Protein AF-A0A2T5CHB5-F1 (afdb_monomer_lite)

pLDDT: mean 76.56, std 19.25, range [27.91, 92.88]

Structure (mmCIF, N/CA/C/O backbone):
data_AF-A0A2T5CHB5-F1
#
_entry.id   AF-A0A2T5CHB5-F1
#
loop_
_atom_site.group_PDB
_atom_site.id
_atom_site.type_symbol
_atom_site.label_atom_id
_atom_site.label_alt_id
_atom_site.label_comp_id
_atom_site.label_asym_id
_atom_site.label_entity_id
_atom_site.label_seq_id
_atom_site.pdbx_PDB_ins_code
_atom_site.Cartn_x
_atom_site.Cartn_y
_atom_site.Cartn_z
_atom_site.occupancy
_atom_site.B_iso_or_equiv
_atom_site.auth_seq_id
_atom_site.auth_comp_id
_atom_site.auth_asym_id
_atom_site.auth_atom_id
_atom_site.pdbx_PDB_model_num
ATOM 1 N N . MET A 1 1 ? 29.787 -21.862 11.057 1.00 36.78 1 MET A N 1
ATOM 2 C CA . MET A 1 1 ? 29.211 -21.512 9.742 1.00 36.78 1 MET A CA 1
ATOM 3 C C . MET A 1 1 ? 27.800 -22.065 9.670 1.00 36.78 1 MET A C 1
ATOM 5 O O . MET A 1 1 ? 27.660 -23.273 9.707 1.00 36.78 1 MET A O 1
ATOM 9 N N . CYS A 1 2 ? 26.792 -21.196 9.620 1.00 27.91 2 CYS A N 1
ATOM 10 C CA . CYS A 1 2 ? 25.552 -21.409 8.870 1.00 27.91 2 CYS A CA 1
ATOM 11 C C . CYS A 1 2 ? 24.916 -20.032 8.677 1.00 27.91 2 CYS A C 1
ATOM 13 O O . CYS A 1 2 ? 24.400 -19.421 9.608 1.00 27.91 2 CYS A O 1
ATOM 15 N N . SER A 1 3 ? 25.081 -19.525 7.459 1.00 40.94 3 SER A N 1
ATOM 16 C CA . SER A 1 3 ? 24.401 -18.349 6.942 1.00 40.94 3 SER A CA 1
ATOM 17 C C . SER A 1 3 ? 22.936 -18.715 6.719 1.00 40.94 3 SER A C 1
ATOM 19 O O . SER A 1 3 ? 22.651 -19.687 6.024 1.00 40.94 3 SER A O 1
ATOM 21 N N . ALA A 1 4 ? 22.019 -17.953 7.304 1.00 43.34 4 ALA A N 1
ATOM 22 C CA . ALA A 1 4 ? 20.601 -18.006 6.975 1.00 43.34 4 ALA A CA 1
ATOM 23 C C . ALA A 1 4 ? 20.060 -16.573 6.982 1.00 43.34 4 ALA A C 1
ATOM 25 O O . ALA A 1 4 ? 19.514 -16.086 7.971 1.00 43.34 4 ALA A O 1
ATOM 26 N N . GLY A 1 5 ? 20.274 -15.870 5.867 1.00 51.50 5 GLY A N 1
ATOM 27 C CA . GLY A 1 5 ? 19.594 -14.612 5.573 1.00 51.50 5 GLY A CA 1
ATOM 28 C C . GLY A 1 5 ? 18.099 -14.883 5.441 1.00 51.50 5 GLY A C 1
ATOM 29 O O . GLY A 1 5 ? 17.663 -15.529 4.491 1.00 51.50 5 GLY A O 1
ATOM 30 N N . ASN A 1 6 ? 17.318 -14.449 6.428 1.00 47.03 6 ASN A N 1
ATOM 31 C CA . ASN A 1 6 ? 15.925 -14.850 6.540 1.00 47.03 6 ASN A CA 1
ATOM 32 C C . ASN A 1 6 ? 15.014 -13.817 5.861 1.00 47.03 6 ASN A C 1
ATOM 34 O O . ASN A 1 6 ? 14.799 -12.721 6.372 1.00 47.03 6 ASN A O 1
ATOM 38 N N . LYS A 1 7 ? 14.462 -14.182 4.700 1.00 49.06 7 LYS A N 1
ATOM 39 C CA . LYS A 1 7 ? 13.471 -13.404 3.931 1.00 49.06 7 LYS A CA 1
ATOM 40 C C . LYS A 1 7 ? 12.054 -13.438 4.547 1.00 49.06 7 LYS A C 1
ATOM 42 O O . LYS A 1 7 ? 11.106 -12.942 3.949 1.00 49.06 7 LYS A O 1
ATOM 47 N N . ALA A 1 8 ? 11.896 -13.998 5.749 1.00 43.50 8 ALA A N 1
ATOM 48 C CA . ALA A 1 8 ? 10.615 -14.160 6.448 1.00 43.50 8 ALA A CA 1
ATOM 49 C C . ALA A 1 8 ? 10.150 -12.920 7.247 1.00 43.50 8 ALA A C 1
ATOM 51 O O . ALA A 1 8 ? 9.097 -12.945 7.886 1.00 43.50 8 ALA A O 1
ATOM 52 N N . THR A 1 9 ? 10.913 -11.827 7.233 1.00 52.81 9 THR A N 1
ATOM 53 C CA . THR A 1 9 ? 10.694 -10.685 8.138 1.00 52.81 9 THR A CA 1
ATOM 54 C C . THR A 1 9 ? 9.462 -9.845 7.787 1.00 52.81 9 THR A C 1
ATOM 56 O O . THR A 1 9 ? 8.884 -9.215 8.668 1.00 52.81 9 THR A O 1
ATOM 59 N N . VAL A 1 10 ? 9.015 -9.848 6.527 1.00 50.16 10 VAL A N 1
ATOM 60 C CA . VAL A 1 10 ? 7.830 -9.074 6.105 1.00 50.16 10 VAL A CA 1
ATOM 61 C C . VAL A 1 10 ? 6.535 -9.736 6.587 1.00 50.16 10 VAL A C 1
ATOM 63 O O . VAL A 1 10 ? 5.667 -9.063 7.140 1.00 50.16 10 VAL A O 1
ATOM 66 N N . TRP A 1 11 ? 6.434 -11.062 6.464 1.00 44.09 11 TRP A N 1
ATOM 67 C CA . TRP A 1 11 ? 5.231 -11.823 6.817 1.00 44.09 11 TRP A CA 1
ATOM 68 C C . TRP A 1 11 ? 4.943 -11.815 8.322 1.00 44.09 11 TRP A C 1
ATOM 70 O O . TRP A 1 11 ? 3.820 -11.535 8.736 1.00 44.09 11 TRP A O 1
ATOM 80 N N . LEU A 1 12 ? 5.971 -12.026 9.151 1.00 50.25 12 LEU A N 1
ATOM 81 C CA . LEU A 1 12 ? 5.840 -11.999 10.614 1.00 50.25 12 LEU A CA 1
ATOM 82 C C . LEU A 1 12 ? 5.476 -10.609 11.157 1.00 50.25 12 LEU A C 1
ATOM 84 O O . LEU A 1 12 ? 4.848 -10.504 12.208 1.00 50.25 12 LEU A O 1
ATOM 88 N N . ARG A 1 13 ? 5.831 -9.538 10.436 1.00 54.75 13 ARG A N 1
ATOM 89 C CA . ARG A 1 13 ? 5.519 -8.156 10.827 1.00 54.75 13 ARG A CA 1
ATOM 90 C C . ARG A 1 13 ? 4.060 -7.777 10.561 1.00 54.75 13 ARG A C 1
ATOM 92 O O . ARG A 1 13 ? 3.532 -6.893 11.233 1.00 54.75 13 ARG A O 1
ATOM 99 N N . PHE A 1 14 ? 3.412 -8.434 9.600 1.00 47.50 14 PHE A N 1
ATOM 100 C CA . PHE A 1 14 ? 2.046 -8.113 9.186 1.00 47.50 14 PHE A CA 1
ATOM 101 C C . PHE A 1 14 ? 0.986 -9.081 9.714 1.00 47.50 14 PHE A C 1
ATOM 103 O O . PHE A 1 14 ? -0.097 -8.615 10.072 1.00 47.50 14 PHE A O 1
ATOM 110 N N . TRP A 1 15 ? 1.313 -10.371 9.834 1.00 45.59 15 TRP A N 1
ATOM 111 C CA . TRP A 1 15 ? 0.356 -11.450 10.116 1.00 45.59 15 TRP A CA 1
ATOM 112 C C . TRP A 1 15 ? 0.735 -12.306 11.340 1.00 45.59 15 TRP A C 1
ATOM 114 O O . TRP A 1 15 ? 0.451 -13.499 11.414 1.00 45.59 15 TRP A O 1
ATOM 124 N N . GLY A 1 16 ? 1.414 -11.697 12.315 1.00 49.03 16 GLY A N 1
ATOM 125 C CA . GLY A 1 16 ? 1.572 -12.279 13.650 1.00 49.03 16 GLY A CA 1
ATOM 126 C C . GLY A 1 16 ? 0.253 -12.236 14.443 1.00 49.03 16 GLY A C 1
ATOM 127 O O . GLY A 1 16 ? -0.578 -11.368 14.181 1.00 49.03 16 GLY A O 1
ATOM 128 N N . PRO A 1 17 ? 0.043 -13.144 15.414 1.00 38.06 17 PRO A N 1
ATOM 129 C CA . PRO A 1 17 ? -1.234 -13.308 16.107 1.00 38.06 17 PRO A CA 1
ATOM 130 C C . PRO A 1 17 ? -1.657 -12.035 16.855 1.00 38.06 17 PRO A C 1
ATOM 132 O O . PRO A 1 17 ? -1.075 -11.668 17.876 1.00 38.06 17 PRO A O 1
ATOM 135 N N . SER A 1 18 ? -2.710 -11.393 16.353 1.00 61.06 18 SER A N 1
ATOM 136 C CA . SER A 1 18 ? -3.410 -10.261 16.956 1.00 61.06 18 SER A CA 1
ATOM 137 C C . SER A 1 18 ? -4.706 -10.744 17.606 1.00 61.06 18 SER A C 1
ATOM 139 O O . SER A 1 18 ? -5.724 -10.849 16.933 1.00 61.06 18 SER A O 1
ATOM 141 N N . ASN A 1 19 ? -4.637 -11.106 18.893 1.00 50.59 19 ASN A N 1
ATOM 142 C CA . ASN A 1 19 ? -5.697 -10.950 19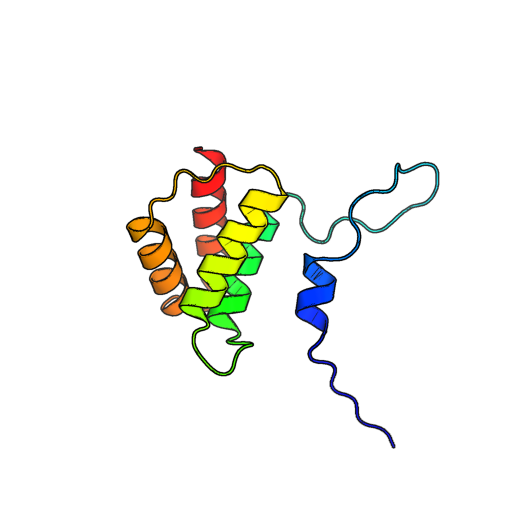.908 1.00 50.59 19 ASN A CA 1
ATOM 143 C C . ASN A 1 19 ? -5.429 -11.869 21.107 1.00 50.59 19 ASN A C 1
ATOM 145 O O . ASN A 1 19 ? -5.786 -13.045 21.117 1.00 50.59 19 ASN A O 1
ATOM 149 N N . ARG A 1 20 ? -4.835 -11.308 22.163 1.00 46.94 20 ARG A N 1
ATOM 150 C CA . ARG A 1 20 ? -5.007 -11.812 23.529 1.00 46.94 20 ARG A CA 1
ATOM 151 C C . ARG A 1 20 ? -5.487 -10.653 24.405 1.00 46.94 20 ARG A C 1
ATOM 153 O O . ARG A 1 20 ? -4.924 -9.567 24.273 1.00 46.94 20 ARG A O 1
ATOM 160 N N . PRO A 1 21 ? -6.496 -10.849 25.274 1.00 38.78 21 PRO A N 1
ATOM 161 C CA . PRO A 1 21 ? -6.906 -9.818 26.216 1.00 38.78 21 PRO A CA 1
ATOM 162 C C . PRO A 1 21 ? -5.752 -9.539 27.187 1.00 38.78 21 PRO A C 1
ATOM 164 O O . PRO A 1 21 ? -5.210 -10.447 27.819 1.00 38.78 21 PRO A O 1
ATOM 167 N N . CYS A 1 22 ? -5.342 -8.275 27.254 1.00 45.47 22 CYS A N 1
ATOM 168 C CA . CYS A 1 22 ? -4.224 -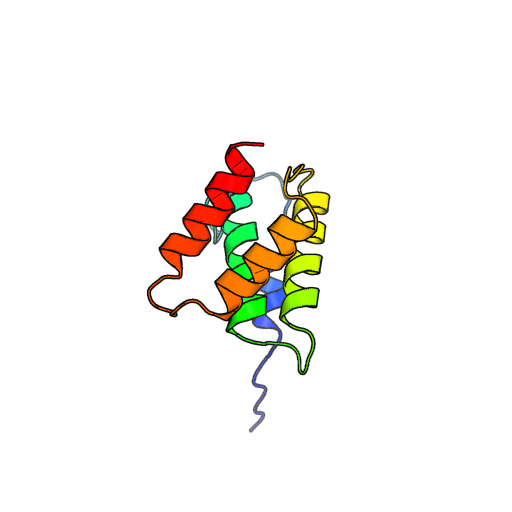7.820 28.067 1.00 45.47 22 CYS A CA 1
ATOM 169 C C . CYS A 1 22 ? -4.629 -7.738 29.544 1.00 45.47 22 CYS A C 1
ATOM 171 O O . CYS A 1 22 ? -5.184 -6.735 29.983 1.00 45.47 22 CYS A O 1
ATOM 173 N N . SER A 1 23 ? -4.288 -8.756 30.331 1.00 50.44 23 SER A N 1
ATOM 174 C CA . SER A 1 23 ? -4.118 -8.613 31.778 1.00 50.44 23 SER A CA 1
ATOM 175 C C . SER A 1 23 ? -2.672 -8.953 32.141 1.00 50.44 23 SER A C 1
ATOM 177 O O . SER A 1 23 ? -2.278 -10.113 32.080 1.00 50.44 23 SER A O 1
ATOM 179 N N . ALA A 1 24 ? -1.918 -7.923 32.533 1.00 55.28 24 ALA A N 1
ATOM 180 C CA . ALA A 1 24 ? -0.601 -7.977 33.177 1.00 55.28 24 ALA A CA 1
ATOM 181 C C . ALA A 1 24 ? 0.624 -8.333 32.301 1.00 55.28 24 ALA A C 1
ATOM 183 O O . ALA A 1 24 ? 0.993 -9.497 32.181 1.00 55.28 24 ALA A O 1
ATOM 184 N N . SER A 1 25 ? 1.283 -7.295 31.751 1.00 52.78 25 SER A N 1
ATOM 185 C CA . SER A 1 25 ? 2.736 -7.115 31.454 1.00 52.78 25 SER A CA 1
ATOM 186 C C . SER A 1 25 ? 2.905 -5.973 30.420 1.00 52.78 25 SER A C 1
ATOM 188 O O . SER A 1 25 ? 1.946 -5.725 29.686 1.00 52.78 25 SER A O 1
ATOM 190 N N . PRO A 1 26 ? 4.052 -5.253 30.311 1.00 48.66 26 PRO A N 1
ATOM 191 C CA . PRO A 1 26 ? 4.255 -4.226 29.281 1.00 48.66 26 PRO A CA 1
ATOM 192 C C . PRO A 1 26 ? 4.497 -4.910 27.928 1.00 48.66 26 PRO A C 1
ATOM 194 O O . PRO A 1 26 ? 5.616 -5.028 27.434 1.00 48.66 26 PRO A O 1
ATOM 197 N N . CYS A 1 27 ? 3.422 -5.452 27.368 1.00 38.66 27 CYS A N 1
ATOM 198 C CA . CYS A 1 27 ? 3.429 -6.219 26.140 1.00 38.66 27 CYS A CA 1
ATOM 199 C C . CYS A 1 27 ? 3.453 -5.259 24.954 1.00 38.66 27 CYS A C 1
ATOM 201 O O . CYS A 1 27 ? 2.473 -4.572 24.685 1.00 38.66 27 CYS A O 1
ATOM 203 N N . THR A 1 28 ? 4.606 -5.229 24.290 1.00 50.22 28 THR A N 1
ATOM 204 C CA . THR A 1 28 ? 4.805 -4.945 22.865 1.00 50.22 28 THR A CA 1
ATOM 205 C C . THR A 1 28 ? 3.850 -3.906 22.281 1.00 50.22 28 THR A C 1
ATOM 207 O O . THR A 1 28 ? 2.766 -4.230 21.799 1.00 50.22 28 THR A O 1
ATOM 210 N N . GLN A 1 29 ? 4.284 -2.646 22.281 1.00 51.12 29 GLN A N 1
ATOM 211 C CA . GLN A 1 29 ? 3.581 -1.586 21.567 1.00 51.12 29 GLN A CA 1
ATOM 212 C C . GLN A 1 29 ? 3.389 -1.996 20.096 1.00 51.12 29 GLN A C 1
ATOM 214 O O . GLN A 1 29 ? 4.338 -2.497 19.478 1.00 51.12 29 GLN A O 1
ATOM 219 N N . PRO A 1 30 ? 2.184 -1.826 19.526 1.00 55.03 30 PRO A N 1
ATOM 220 C CA . PRO A 1 30 ? 1.959 -2.148 18.129 1.00 55.03 30 PRO A CA 1
ATOM 221 C C . PRO A 1 30 ? 2.916 -1.311 17.270 1.00 55.03 30 PRO A C 1
ATOM 223 O O . PRO A 1 30 ? 3.031 -0.101 17.448 1.00 55.03 30 PRO A O 1
ATOM 226 N N . LEU A 1 31 ? 3.620 -1.966 16.335 1.00 62.31 31 LEU A N 1
ATOM 227 C CA . LEU A 1 31 ? 4.587 -1.314 15.433 1.00 62.31 31 LEU A CA 1
ATOM 228 C C . LEU A 1 31 ? 3.968 -0.175 14.606 1.00 62.31 31 LEU A C 1
ATOM 230 O O . LEU A 1 31 ? 4.698 0.666 14.087 1.00 62.31 31 LEU A O 1
ATOM 234 N N . TYR A 1 32 ? 2.639 -0.163 14.484 1.00 65.94 32 TYR A N 1
ATOM 235 C CA . TYR A 1 32 ? 1.857 0.885 13.848 1.00 65.94 32 TYR A CA 1
ATOM 236 C C . TYR A 1 32 ? 0.702 1.288 14.759 1.00 65.94 32 TYR A C 1
ATOM 238 O O . TYR A 1 32 ? 0.032 0.432 15.331 1.00 65.94 32 TYR A O 1
ATOM 246 N N . LEU A 1 33 ? 0.474 2.597 14.868 1.00 67.69 33 LEU A N 1
ATOM 247 C CA . LEU A 1 33 ? -0.511 3.176 15.780 1.00 67.69 33 LEU A CA 1
ATOM 248 C C . LEU A 1 33 ? -1.961 2.943 15.320 1.00 67.69 33 LEU A C 1
ATOM 250 O O . LEU A 1 33 ? -2.861 2.909 16.152 1.00 67.69 33 LEU A O 1
ATOM 254 N N . SER A 1 34 ? -2.185 2.772 14.011 1.00 82.62 34 SER A N 1
ATOM 2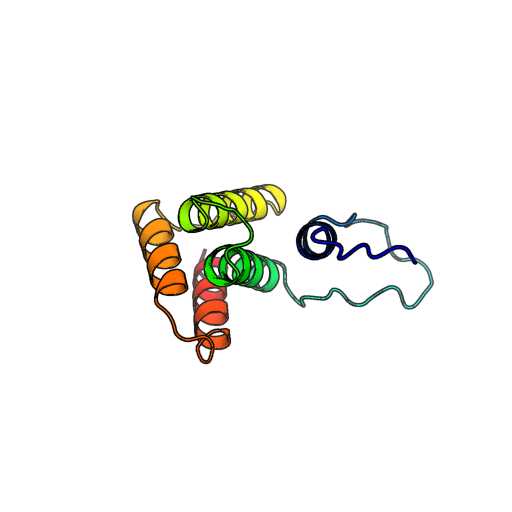55 C CA . SER A 1 34 ? -3.505 2.499 13.438 1.00 82.62 34 SER A CA 1
ATOM 256 C C . SER A 1 34 ? -3.436 1.445 12.326 1.00 82.62 34 SER A C 1
ATOM 258 O O . SER A 1 34 ? -2.399 1.254 11.672 1.00 82.62 34 SER A O 1
ATOM 260 N N . ARG A 1 35 ? -4.554 0.743 12.125 1.00 87.75 35 ARG A N 1
ATOM 261 C CA . ARG A 1 35 ? -4.714 -0.307 11.108 1.00 87.75 35 ARG A CA 1
ATOM 262 C C . ARG A 1 35 ? -4.632 0.252 9.684 1.00 87.75 35 ARG A C 1
ATOM 264 O O . ARG A 1 35 ? -4.103 -0.420 8.804 1.00 87.75 35 ARG A O 1
ATOM 271 N N . GLU A 1 36 ? -5.047 1.498 9.478 1.00 89.38 36 GLU A N 1
ATOM 272 C CA . GLU A 1 36 ? -4.978 2.228 8.209 1.00 89.38 36 GLU A CA 1
ATOM 273 C C . GLU A 1 36 ? -3.519 2.545 7.852 1.00 89.38 36 GLU A C 1
ATOM 275 O O . GLU A 1 36 ? -3.068 2.284 6.736 1.00 89.38 36 GLU A O 1
ATOM 280 N N . ILE A 1 37 ? -2.736 3.025 8.828 1.00 89.06 37 ILE A N 1
ATOM 281 C CA . ILE A 1 37 ? -1.297 3.271 8.650 1.00 89.06 37 ILE A CA 1
ATOM 282 C C . ILE A 1 37 ? -0.581 1.962 8.309 1.00 89.06 37 ILE A C 1
ATOM 284 O O . ILE A 1 37 ? 0.292 1.943 7.439 1.00 89.06 37 ILE A O 1
ATOM 288 N N . LYS A 1 38 ? -0.954 0.859 8.968 1.00 89.25 38 LYS A N 1
ATOM 289 C CA . LYS A 1 38 ? -0.416 -0.472 8.672 1.00 89.25 38 LYS A CA 1
ATOM 290 C C . LYS A 1 38 ? -0.750 -0.892 7.231 1.00 89.25 38 LYS A C 1
ATOM 292 O O . LYS A 1 38 ? 0.168 -1.273 6.506 1.00 89.25 38 LYS A O 1
ATOM 297 N N . ALA A 1 39 ? -1.997 -0.731 6.781 1.00 90.81 39 ALA A N 1
ATOM 298 C CA . ALA A 1 39 ? -2.410 -1.016 5.400 1.00 90.81 39 ALA A CA 1
ATOM 299 C C . ALA A 1 39 ? -1.605 -0.209 4.364 1.00 90.81 39 ALA A C 1
ATOM 301 O O . ALA A 1 39 ? -1.100 -0.761 3.386 1.00 90.81 39 ALA A O 1
ATOM 302 N N . ALA A 1 40 ? -1.430 1.092 4.603 1.00 91.81 40 ALA A N 1
ATOM 303 C CA . ALA A 1 40 ? -0.686 1.975 3.710 1.00 91.81 40 ALA A CA 1
ATOM 304 C C . ALA A 1 40 ? 0.792 1.570 3.580 1.00 91.81 40 ALA A C 1
ATOM 306 O O . ALA A 1 40 ? 1.346 1.538 2.480 1.00 91.81 40 ALA A O 1
ATOM 307 N N . HIS A 1 41 ? 1.426 1.206 4.697 1.00 91.31 41 HIS A N 1
ATOM 308 C CA . HIS A 1 41 ? 2.800 0.709 4.689 1.00 91.31 41 HIS A CA 1
ATOM 309 C C . HIS A 1 41 ? 2.929 -0.650 3.995 1.00 91.31 41 HIS A C 1
ATOM 311 O O . HIS A 1 41 ? 3.920 -0.868 3.302 1.00 91.31 41 HIS A O 1
ATOM 317 N N . LEU A 1 42 ? 1.944 -1.546 4.144 1.00 91.44 42 LEU A N 1
ATOM 318 C CA . LEU A 1 42 ? 1.926 -2.837 3.447 1.00 91.44 42 LEU A CA 1
ATOM 319 C C . LEU A 1 42 ? 2.013 -2.637 1.935 1.00 91.44 42 LEU A C 1
ATOM 321 O O . LEU A 1 42 ? 2.894 -3.197 1.284 1.00 91.44 42 LEU A O 1
ATOM 325 N N . LEU A 1 43 ? 1.120 -1.800 1.402 1.00 91.25 43 LEU A N 1
ATOM 326 C CA . LEU A 1 43 ? 1.061 -1.494 -0.022 1.00 91.25 43 LEU A CA 1
ATOM 327 C C . LEU A 1 43 ? 2.383 -0.883 -0.505 1.00 91.25 43 LEU A C 1
ATOM 329 O O . LEU A 1 43 ? 2.929 -1.313 -1.520 1.00 91.25 43 LEU A O 1
ATOM 333 N N . TYR A 1 44 ? 2.924 0.076 0.254 1.00 91.88 44 TYR A N 1
ATOM 334 C CA . TYR A 1 44 ? 4.182 0.736 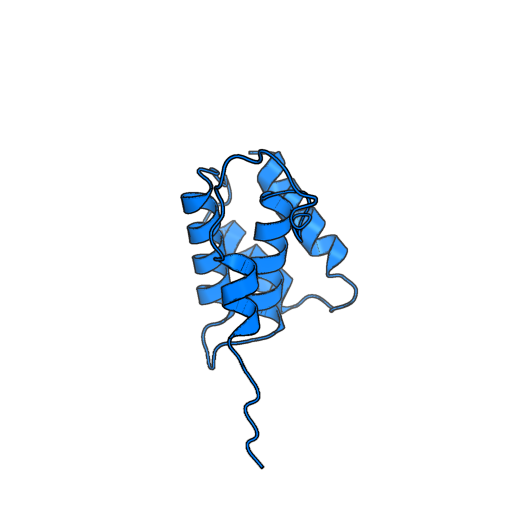-0.083 1.00 91.88 44 TYR A CA 1
ATOM 335 C C . TYR A 1 44 ? 5.353 -0.248 -0.172 1.00 91.88 44 TYR A C 1
ATOM 337 O O . TYR A 1 44 ? 6.061 -0.258 -1.177 1.00 91.88 44 TYR A O 1
ATOM 345 N N . PHE A 1 45 ? 5.549 -1.100 0.840 1.00 91.25 45 PHE A N 1
ATOM 346 C CA . PHE A 1 45 ? 6.692 -2.017 0.881 1.00 91.25 45 PHE A CA 1
ATOM 347 C C . PHE A 1 45 ? 6.603 -3.119 -0.170 1.00 91.25 45 PHE A C 1
ATOM 349 O O . PHE A 1 45 ? 7.596 -3.407 -0.830 1.00 91.25 45 PHE A O 1
ATOM 356 N N . VAL A 1 46 ? 5.424 -3.706 -0.393 1.00 92.06 46 VAL A N 1
ATOM 357 C CA . VAL A 1 46 ? 5.282 -4.753 -1.419 1.00 92.06 46 VAL A CA 1
ATOM 358 C C . VAL A 1 46 ? 5.574 -4.198 -2.813 1.00 92.06 46 VAL A C 1
ATOM 360 O O . VAL A 1 46 ? 6.205 -4.868 -3.629 1.00 92.06 46 VAL A O 1
ATOM 363 N N . ILE A 1 47 ? 5.152 -2.964 -3.092 1.00 92.00 47 ILE A N 1
ATOM 364 C CA . ILE A 1 47 ? 5.385 -2.355 -4.400 1.00 92.00 47 ILE A CA 1
ATOM 365 C C . ILE A 1 47 ? 6.826 -1.863 -4.541 1.00 92.00 47 ILE A C 1
ATOM 367 O O . ILE A 1 47 ? 7.397 -2.070 -5.604 1.00 92.00 47 ILE A O 1
ATOM 371 N N . LYS A 1 48 ? 7.418 -1.227 -3.521 1.00 88.81 48 LYS A N 1
ATOM 372 C CA . LYS A 1 48 ? 8.764 -0.633 -3.614 1.00 88.81 48 LYS A CA 1
ATOM 373 C C . LYS A 1 48 ? 9.905 -1.615 -3.424 1.00 88.81 48 LYS A C 1
ATOM 375 O O . LYS A 1 48 ? 10.871 -1.562 -4.178 1.00 88.81 48 LYS A O 1
ATOM 380 N N . ASP A 1 49 ? 9.805 -2.491 -2.431 1.00 87.94 49 ASP A N 1
ATOM 381 C CA . ASP A 1 49 ? 10.896 -3.408 -2.095 1.00 87.94 49 ASP A CA 1
ATOM 382 C C . ASP A 1 49 ? 10.924 -4.626 -3.026 1.00 87.94 49 ASP A C 1
ATOM 384 O O . ASP A 1 49 ? 11.829 -5.452 -2.926 1.00 87.94 49 ASP A O 1
ATOM 388 N N . HIS A 1 50 ? 9.936 -4.734 -3.927 1.00 88.31 50 HIS A N 1
ATOM 389 C CA . HIS A 1 50 ? 9.794 -5.794 -4.922 1.00 88.31 50 HIS A CA 1
ATOM 390 C C . HIS A 1 50 ? 10.146 -7.190 -4.365 1.00 88.31 50 HIS A C 1
ATOM 392 O O . HIS A 1 50 ? 11.037 -7.863 -4.888 1.00 88.31 50 HIS A O 1
ATOM 398 N N . PRO A 1 51 ? 9.485 -7.646 -3.279 1.00 87.69 51 PRO A N 1
ATOM 399 C CA . PRO A 1 51 ? 9.858 -8.888 -2.609 1.00 87.69 51 PRO A CA 1
ATOM 400 C C . PRO A 1 51 ? 9.581 -10.134 -3.463 1.00 87.69 51 PRO A C 1
ATOM 402 O O . PRO A 1 51 ? 10.158 -11.192 -3.199 1.00 87.69 51 PRO A O 1
ATOM 405 N N . PHE A 1 52 ? 8.714 -10.026 -4.474 1.00 89.44 52 PHE A N 1
ATOM 406 C CA . PHE A 1 52 ? 8.405 -11.096 -5.415 1.00 89.44 52 PHE A CA 1
ATOM 407 C C . PHE A 1 52 ? 9.182 -10.924 -6.723 1.00 89.44 52 PHE A C 1
ATOM 409 O O . PHE A 1 52 ? 9.476 -9.806 -7.147 1.00 89.44 52 PHE A O 1
ATOM 416 N N . SER A 1 53 ? 9.481 -12.051 -7.381 1.00 85.62 53 SER A N 1
ATOM 417 C CA . SER A 1 53 ? 10.219 -12.066 -8.652 1.00 85.62 53 SER A CA 1
ATOM 418 C C . SER A 1 53 ? 9.484 -11.328 -9.769 1.00 85.62 53 SER A C 1
ATOM 420 O O . SER A 1 53 ? 10.138 -10.796 -10.658 1.00 85.62 53 SER A O 1
ATOM 422 N N . ASP A 1 54 ? 8.149 -11.310 -9.732 1.00 84.19 54 ASP A N 1
ATOM 423 C CA . ASP A 1 54 ? 7.335 -10.597 -10.707 1.00 84.19 54 ASP A CA 1
ATOM 424 C C . ASP A 1 54 ? 5.949 -10.247 -10.147 1.00 84.19 54 ASP A C 1
ATOM 426 O O . ASP A 1 54 ? 5.524 -10.781 -9.120 1.00 84.19 54 ASP A O 1
ATOM 430 N N . GLY A 1 55 ? 5.239 -9.327 -10.804 1.00 88.31 55 GLY A N 1
ATOM 431 C CA . GLY A 1 55 ? 3.845 -9.007 -10.458 1.00 88.31 55 GLY A CA 1
ATOM 432 C C . GLY A 1 55 ? 3.637 -8.209 -9.160 1.00 88.31 55 GLY A C 1
ATOM 433 O O . GLY A 1 55 ? 2.506 -8.096 -8.688 1.00 88.31 55 GLY A O 1
ATOM 434 N N . ASN A 1 56 ? 4.687 -7.600 -8.596 1.00 90.94 56 ASN A N 1
ATOM 435 C CA . ASN A 1 56 ? 4.646 -6.868 -7.316 1.00 90.94 56 ASN A CA 1
ATOM 436 C C . ASN A 1 56 ? 3.525 -5.815 -7.213 1.00 90.94 56 ASN A C 1
ATOM 438 O O . ASN A 1 56 ? 2.935 -5.643 -6.152 1.00 90.94 56 ASN A O 1
ATOM 442 N N . LYS A 1 57 ? 3.192 -5.131 -8.315 1.00 89.31 57 LYS A N 1
ATOM 443 C CA . LYS A 1 57 ? 2.125 -4.113 -8.345 1.00 89.31 57 LYS A CA 1
ATOM 444 C C . LYS A 1 57 ? 0.737 -4.730 -8.120 1.00 89.31 57 LYS A C 1
ATOM 446 O O . LYS A 1 57 ? -0.055 -4.212 -7.334 1.00 89.31 57 LYS A O 1
ATOM 451 N N . GLY A 1 58 ? 0.469 -5.861 -8.775 1.00 91.56 58 GLY A N 1
ATOM 452 C CA . GLY A 1 58 ? -0.781 -6.607 -8.628 1.00 91.56 58 GLY A CA 1
ATOM 453 C C . GLY A 1 58 ? -0.861 -7.311 -7.277 1.00 91.56 58 GLY A C 1
ATOM 454 O O . GLY A 1 58 ? -1.855 -7.168 -6.573 1.00 91.56 58 GLY A O 1
ATOM 455 N N . ILE A 1 59 ? 0.218 -7.988 -6.869 1.00 91.75 59 ILE A N 1
ATOM 456 C CA . ILE A 1 59 ? 0.293 -8.669 -5.570 1.00 91.75 59 ILE A CA 1
ATOM 457 C C . ILE A 1 59 ? 0.156 -7.661 -4.421 1.00 91.75 59 ILE A C 1
ATOM 459 O O . ILE A 1 59 ? -0.573 -7.924 -3.472 1.00 91.75 59 ILE A O 1
ATOM 463 N N . GLY A 1 60 ? 0.781 -6.484 -4.515 1.00 91.75 60 GLY A N 1
ATOM 464 C CA . GLY A 1 60 ? 0.635 -5.414 -3.525 1.00 91.75 60 GLY A CA 1
ATOM 465 C C . GLY A 1 60 ? -0.797 -4.896 -3.419 1.00 91.75 60 GLY A C 1
ATOM 466 O O . GLY A 1 60 ? -1.316 -4.766 -2.313 1.00 91.75 60 GLY A O 1
ATOM 467 N N . SER A 1 61 ? -1.458 -4.678 -4.558 1.00 91.88 61 SER A N 1
ATOM 468 C CA . SER A 1 61 ? -2.866 -4.254 -4.605 1.00 91.88 61 SER A CA 1
ATOM 469 C C . SER A 1 61 ? -3.801 -5.315 -4.018 1.00 91.88 61 SER A C 1
ATOM 471 O O . SER A 1 61 ? -4.698 -5.000 -3.239 1.00 91.88 61 SER A O 1
ATOM 473 N N . PHE A 1 62 ? -3.557 -6.586 -4.338 1.00 91.69 62 PHE A N 1
ATOM 474 C CA . PHE A 1 62 ? -4.330 -7.708 -3.816 1.00 91.69 62 PHE A CA 1
ATOM 475 C C . PHE A 1 62 ? -4.139 -7.892 -2.306 1.00 91.69 62 PHE A C 1
ATOM 477 O O . PHE A 1 62 ? -5.117 -8.025 -1.577 1.00 91.69 62 PHE A O 1
ATOM 484 N N . LEU A 1 63 ? -2.895 -7.841 -1.815 1.00 91.75 63 LEU A N 1
ATOM 485 C CA . LEU A 1 63 ? -2.590 -7.923 -0.382 1.00 91.75 63 LEU A CA 1
ATOM 486 C C . LEU A 1 63 ? -3.208 -6.764 0.401 1.00 91.75 63 LEU A C 1
ATOM 488 O O . LEU A 1 63 ? -3.667 -6.963 1.522 1.00 91.75 63 LEU A O 1
ATOM 492 N N . PHE A 1 64 ? -3.248 -5.572 -0.193 1.00 91.81 64 PHE A N 1
ATOM 493 C CA . PHE A 1 64 ? -3.920 -4.420 0.392 1.00 91.81 64 PHE A CA 1
ATOM 494 C C . PHE A 1 64 ? -5.427 -4.660 0.550 1.00 91.81 64 PHE A C 1
ATOM 496 O O . PHE A 1 64 ? -5.939 -4.525 1.657 1.00 91.81 64 PHE A O 1
ATOM 503 N N . LEU A 1 65 ? -6.128 -5.101 -0.502 1.00 91.12 65 LEU A N 1
ATOM 504 C CA . LEU A 1 65 ? -7.557 -5.436 -0.412 1.00 91.12 65 LEU A CA 1
ATOM 505 C C . LEU A 1 65 ? -7.830 -6.573 0.580 1.00 91.12 65 LEU A C 1
ATOM 507 O O . LEU A 1 65 ? -8.772 -6.496 1.365 1.00 91.12 65 LEU A O 1
ATOM 511 N N . LEU A 1 66 ? -6.988 -7.609 0.577 1.00 91.56 66 LEU A N 1
ATOM 512 C CA . LEU A 1 66 ? -7.109 -8.736 1.498 1.00 91.56 66 LEU A CA 1
ATOM 513 C C . LEU A 1 66 ? -6.960 -8.287 2.958 1.00 91.56 66 LEU A C 1
ATOM 515 O O . LEU A 1 66 ? -7.709 -8.746 3.816 1.00 91.56 66 LEU A O 1
ATOM 519 N N . TYR A 1 67 ? -6.021 -7.381 3.239 1.00 91.62 67 TYR A N 1
ATOM 520 C CA . TYR A 1 67 ? -5.839 -6.810 4.572 1.00 91.62 67 TYR A CA 1
ATOM 521 C C . TYR A 1 67 ? -7.066 -6.007 5.014 1.00 91.62 67 TYR A C 1
ATOM 523 O O . TYR A 1 67 ? -7.545 -6.182 6.131 1.00 91.62 67 TYR A O 1
ATOM 531 N N . LEU A 1 68 ? -7.606 -5.163 4.131 1.00 90.50 68 LEU A N 1
ATOM 532 C CA . LEU A 1 68 ? -8.821 -4.402 4.420 1.00 90.50 68 LEU A CA 1
ATOM 533 C C . LEU A 1 68 ? -10.004 -5.325 4.728 1.00 90.50 68 LEU A C 1
ATOM 535 O O . LEU A 1 68 ? -10.713 -5.099 5.701 1.00 90.50 68 LEU A O 1
ATOM 539 N N . HIS A 1 69 ? -10.161 -6.404 3.958 1.00 89.12 69 HIS A N 1
ATOM 540 C CA . HIS A 1 69 ? -11.204 -7.398 4.192 1.00 89.12 69 HIS A CA 1
ATOM 541 C C . HIS A 1 69 ? -11.052 -8.114 5.545 1.00 89.12 69 HIS A C 1
ATOM 543 O O . HIS A 1 69 ? -12.044 -8.349 6.226 1.00 89.12 69 HIS A O 1
ATOM 549 N N . GLN A 1 70 ? -9.823 -8.435 5.963 1.00 89.19 70 GLN A N 1
ATOM 550 C CA .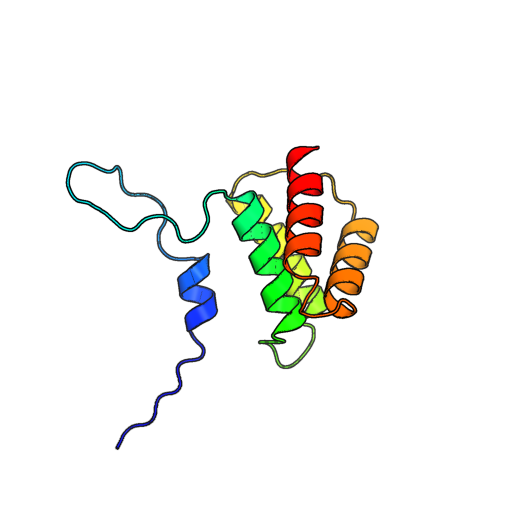 GLN A 1 70 ? -9.564 -9.074 7.262 1.00 89.19 70 GLN A CA 1
ATOM 551 C C . GLN A 1 70 ? -9.853 -8.162 8.454 1.00 89.19 70 GLN A C 1
ATOM 553 O O . GLN A 1 70 ? -10.294 -8.636 9.496 1.00 89.19 70 GLN A O 1
ATOM 558 N N . GLU A 1 71 ? -9.595 -6.867 8.300 1.00 86.88 71 GLU A N 1
ATOM 559 C CA . GLU A 1 71 ? -9.834 -5.851 9.329 1.00 86.88 71 GLU A CA 1
ATOM 560 C C . GLU A 1 71 ? -11.268 -5.285 9.286 1.00 86.88 71 GLU A C 1
ATOM 562 O O . GLU A 1 71 ? -11.555 -4.298 9.970 1.00 86.88 71 GLU A O 1
ATOM 567 N N . ASP A 1 72 ? -12.147 -5.890 8.473 1.00 86.31 72 ASP A N 1
ATOM 568 C CA . ASP A 1 72 ? -13.531 -5.467 8.213 1.00 86.31 72 ASP A CA 1
ATOM 569 C C . ASP A 1 72 ? -13.633 -3.978 7.819 1.00 86.31 72 ASP A C 1
ATOM 571 O O . ASP A 1 72 ? -14.515 -3.232 8.243 1.00 86.31 72 ASP A O 1
ATOM 575 N N . MET A 1 73 ? -12.662 -3.515 7.024 1.00 83.75 73 MET A N 1
ATOM 576 C CA . MET A 1 73 ? -12.587 -2.154 6.501 1.00 83.75 73 MET A CA 1
ATOM 577 C C . MET A 1 73 ? -13.098 -2.108 5.063 1.00 83.75 73 MET A C 1
ATOM 579 O O . MET A 1 73 ? -12.548 -2.744 4.161 1.00 83.75 73 MET A O 1
ATOM 583 N N . ALA A 1 74 ? -14.120 -1.292 4.824 1.00 74.31 74 ALA A N 1
ATOM 584 C CA . ALA A 1 74 ? -14.627 -1.040 3.485 1.00 74.31 74 ALA A CA 1
ATOM 585 C C . ALA A 1 74 ? -13.845 0.107 2.830 1.00 74.31 74 ALA A C 1
ATOM 587 O O . ALA A 1 74 ? -14.105 1.275 3.098 1.00 74.31 74 ALA A O 1
ATOM 588 N N . ALA A 1 75 ? -12.912 -0.201 1.926 1.00 76.12 75 ALA A N 1
ATOM 5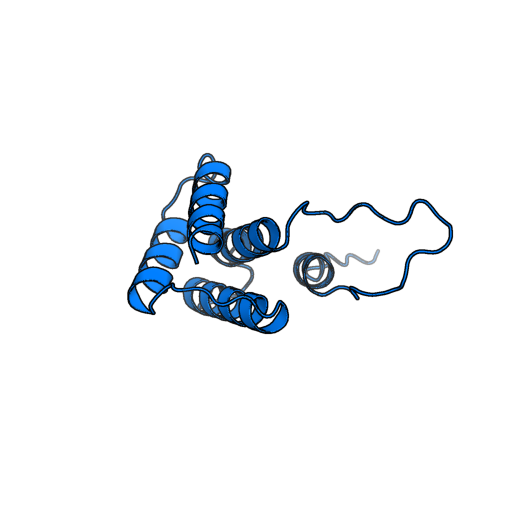89 C CA . ALA A 1 75 ? -12.343 0.838 1.072 1.00 76.12 75 ALA A CA 1
ATOM 590 C C . ALA A 1 75 ? -13.305 1.174 -0.069 1.00 76.12 75 ALA A C 1
ATOM 592 O O . ALA A 1 75 ? -13.666 0.317 -0.871 1.00 76.12 75 ALA A O 1
ATOM 593 N N . ARG A 1 76 ? -13.638 2.458 -0.213 1.00 75.88 76 ARG A N 1
ATOM 594 C CA . ARG A 1 76 ? -14.375 2.997 -1.370 1.00 75.88 76 ARG A CA 1
ATOM 595 C C . ARG A 1 76 ? -13.473 3.253 -2.586 1.00 75.88 76 ARG A C 1
ATOM 597 O O . ARG A 1 76 ? -13.763 4.107 -3.419 1.00 75.88 76 ARG A O 1
ATOM 604 N N . ILE A 1 77 ? -12.357 2.535 -2.685 1.00 83.69 77 ILE A N 1
ATOM 605 C CA . ILE A 1 77 ? -11.406 2.671 -3.787 1.00 83.69 77 ILE A CA 1
ATOM 606 C C . ILE A 1 77 ? -11.875 1.752 -4.916 1.00 83.69 77 ILE A C 1
ATOM 608 O O . ILE A 1 77 ? -11.838 0.534 -4.778 1.00 83.69 77 ILE A O 1
ATOM 612 N N . GLY A 1 78 ? -12.319 2.329 -6.035 1.00 86.38 78 GLY A N 1
ATOM 613 C CA . GLY A 1 78 ? -12.634 1.551 -7.237 1.00 86.38 78 GLY A CA 1
ATOM 614 C C . GLY A 1 78 ? -11.383 0.940 -7.880 1.00 86.38 78 GLY A C 1
ATOM 615 O O . GLY A 1 78 ? -10.271 1.427 -7.668 1.00 86.38 78 GLY A O 1
ATOM 616 N N . ASP A 1 79 ? -11.559 -0.073 -8.730 1.00 87.38 79 ASP A N 1
ATOM 617 C CA . ASP A 1 79 ? -10.460 -0.825 -9.367 1.00 87.38 79 ASP A CA 1
ATOM 618 C C . ASP A 1 79 ? -9.454 0.077 -10.103 1.00 87.38 79 ASP A C 1
ATOM 620 O O . ASP A 1 79 ? -8.233 -0.091 -10.006 1.00 87.38 79 ASP A O 1
ATOM 624 N N . ALA A 1 80 ? -9.966 1.094 -10.802 1.00 89.12 80 ALA A N 1
ATOM 625 C CA . ALA A 1 80 ? -9.149 2.091 -11.487 1.00 89.12 80 ALA A CA 1
ATOM 626 C C . ALA A 1 80 ? -8.348 2.961 -10.502 1.00 89.12 80 ALA A C 1
ATOM 628 O O . ALA A 1 80 ? -7.174 3.244 -10.741 1.00 89.12 80 ALA A O 1
ATOM 629 N N . GLY A 1 81 ? -8.958 3.343 -9.375 1.00 90.38 81 GLY A N 1
ATOM 630 C CA . GLY A 1 81 ? -8.299 4.114 -8.321 1.00 90.38 81 GLY A CA 1
ATOM 631 C C . GLY A 1 81 ? -7.190 3.315 -7.641 1.00 90.38 81 GLY A C 1
ATOM 632 O O . GLY A 1 81 ? -6.101 3.842 -7.427 1.00 90.38 81 GLY A O 1
ATOM 633 N N . LEU A 1 82 ? -7.423 2.026 -7.381 1.00 91.00 82 LEU A N 1
ATOM 634 C CA . LEU A 1 82 ? -6.414 1.141 -6.801 1.00 91.00 82 LEU A CA 1
ATOM 635 C C . LEU A 1 82 ? -5.240 0.920 -7.761 1.00 91.00 82 LEU A C 1
ATOM 637 O O . LEU A 1 82 ? -4.082 0.975 -7.350 1.00 91.00 82 LEU A O 1
ATOM 641 N N . THR A 1 83 ? -5.527 0.733 -9.050 1.00 91.38 83 THR A N 1
ATOM 642 C CA . THR A 1 83 ? -4.494 0.595 -10.086 1.00 91.38 83 THR A CA 1
ATOM 643 C C . THR A 1 83 ? -3.649 1.864 -10.195 1.00 91.38 83 THR A C 1
ATOM 645 O O . THR A 1 83 ? -2.420 1.792 -10.199 1.00 91.38 83 THR A O 1
ATOM 648 N N . ALA A 1 84 ? -4.293 3.035 -10.224 1.00 92.88 84 ALA A N 1
ATOM 649 C CA . ALA A 1 84 ? -3.605 4.323 -10.242 1.00 92.88 84 ALA A CA 1
ATOM 650 C C . ALA A 1 84 ? -2.744 4.522 -8.986 1.00 92.88 84 ALA A C 1
ATOM 652 O O . ALA A 1 84 ? -1.600 4.959 -9.087 1.00 92.88 84 ALA A O 1
ATOM 653 N N . LEU A 1 85 ? -3.255 4.135 -7.815 1.00 91.88 85 LEU A N 1
ATOM 654 C CA . LEU A 1 85 ? -2.519 4.194 -6.557 1.00 91.88 85 LEU A CA 1
ATOM 655 C C . LEU A 1 85 ? -1.276 3.295 -6.587 1.00 91.88 85 LEU A C 1
ATOM 657 O O . LEU A 1 85 ? -0.191 3.726 -6.202 1.00 91.88 85 LEU A O 1
ATOM 661 N N . ALA A 1 86 ? -1.402 2.068 -7.090 1.00 92.19 86 ALA A N 1
ATOM 662 C CA . ALA A 1 86 ? -0.281 1.144 -7.210 1.00 92.19 86 ALA A CA 1
ATOM 663 C C . ALA A 1 86 ? 0.800 1.653 -8.179 1.00 92.19 86 ALA A C 1
ATOM 665 O O . ALA A 1 86 ? 1.994 1.504 -7.911 1.00 92.19 86 ALA A O 1
ATOM 666 N N . LEU A 1 87 ? 0.400 2.282 -9.289 1.00 92.38 87 LEU A N 1
ATOM 667 C CA . LEU A 1 87 ? 1.325 2.919 -10.231 1.00 92.38 87 LEU A CA 1
ATOM 668 C C . LEU A 1 87 ? 2.015 4.138 -9.615 1.00 92.38 87 LEU A C 1
ATOM 670 O O . LEU A 1 87 ? 3.237 4.238 -9.692 1.00 92.38 87 LEU A O 1
ATOM 674 N N . LEU A 1 88 ? 1.263 5.000 -8.927 1.00 92.19 88 LEU A N 1
ATOM 675 C CA . LEU A 1 88 ? 1.797 6.162 -8.217 1.00 92.19 88 LEU A CA 1
ATOM 676 C C . LEU A 1 88 ? 2.856 5.745 -7.189 1.00 92.19 88 LEU A C 1
ATOM 678 O O . LEU A 1 88 ? 3.944 6.320 -7.140 1.00 92.19 88 LEU A O 1
ATOM 682 N N . VAL A 1 89 ? 2.564 4.713 -6.391 1.00 91.88 89 VAL A N 1
ATOM 683 C CA . VAL A 1 89 ? 3.521 4.144 -5.433 1.00 91.88 89 VAL A CA 1
ATOM 684 C C . VAL A 1 89 ? 4.722 3.540 -6.160 1.00 91.88 89 VAL A C 1
ATOM 686 O O . VAL A 1 89 ? 5.847 3.691 -5.695 1.00 91.88 89 VAL A O 1
ATOM 689 N N . ALA A 1 90 ? 4.537 2.894 -7.311 1.00 91.50 90 ALA A N 1
ATOM 690 C CA . ALA A 1 90 ? 5.649 2.347 -8.086 1.00 91.50 90 ALA A CA 1
ATOM 691 C C . ALA A 1 90 ? 6.582 3.442 -8.637 1.00 91.50 90 ALA A C 1
ATOM 693 O O . ALA A 1 90 ? 7.798 3.272 -8.582 1.00 91.50 90 ALA A O 1
ATOM 694 N N . GLU A 1 91 ? 6.049 4.581 -9.078 1.00 91.06 91 GLU A N 1
ATOM 695 C CA . GLU A 1 91 ? 6.819 5.677 -9.690 1.00 91.06 91 GLU A CA 1
ATOM 696 C C . GLU A 1 91 ? 7.413 6.672 -8.683 1.00 91.06 91 GLU A C 1
ATOM 698 O O . GLU A 1 91 ? 8.378 7.370 -8.987 1.00 91.06 91 GLU A O 1
ATOM 703 N N . SER A 1 92 ? 6.883 6.742 -7.462 1.00 91.31 92 SER A N 1
ATOM 704 C CA . SER A 1 92 ? 7.296 7.755 -6.486 1.00 91.31 92 SER A CA 1
ATOM 705 C C . SER A 1 92 ? 8.765 7.662 -6.051 1.00 91.31 92 SER A C 1
ATOM 707 O O . SER A 1 92 ? 9.362 6.589 -5.994 1.00 91.31 92 SER A O 1
ATOM 709 N N . LEU A 1 93 ? 9.337 8.764 -5.572 1.00 88.38 93 LEU A N 1
ATOM 710 C CA . LEU A 1 93 ? 10.638 8.730 -4.897 1.00 88.38 93 LEU A CA 1
ATOM 711 C C . LEU A 1 93 ? 10.524 8.157 -3.474 1.00 88.38 93 LEU A C 1
ATOM 713 O O . LEU A 1 93 ? 9.486 8.288 -2.821 1.00 88.38 93 LEU A O 1
ATOM 717 N N . LEU A 1 94 ? 11.611 7.562 -2.968 1.00 83.00 94 LEU A N 1
ATOM 718 C CA . LEU A 1 94 ? 11.676 7.024 -1.599 1.00 83.00 94 LEU A CA 1
ATOM 719 C C . LEU A 1 94 ? 11.467 8.110 -0.529 1.00 83.00 94 LEU A C 1
ATOM 721 O O . LEU A 1 94 ? 10.868 7.847 0.510 1.00 83.00 94 LEU A O 1
ATOM 725 N N . VAL A 1 95 ? 11.887 9.349 -0.815 1.00 86.75 95 VAL A N 1
ATOM 726 C CA . VAL A 1 95 ? 11.700 10.511 0.075 1.00 86.75 95 VAL A CA 1
ATOM 727 C C . VAL A 1 95 ? 10.221 10.871 0.278 1.00 86.75 95 VAL A C 1
ATOM 729 O O . VAL A 1 95 ? 9.850 11.403 1.317 1.00 86.75 95 VAL A O 1
ATOM 732 N N . ASN A 1 96 ? 9.352 10.511 -0.674 1.00 87.06 96 ASN A N 1
ATOM 733 C CA . ASN A 1 96 ? 7.919 10.811 -0.632 1.00 87.06 96 ASN A CA 1
ATOM 734 C C . ASN A 1 96 ? 7.097 9.721 0.071 1.00 87.06 96 ASN A C 1
ATOM 736 O O . ASN A 1 96 ? 5.868 9.739 -0.007 1.00 87.06 96 ASN A O 1
ATOM 740 N N . LYS A 1 97 ? 7.745 8.762 0.748 1.00 88.94 97 LYS A N 1
ATOM 741 C CA . LYS A 1 97 ? 7.057 7.666 1.445 1.00 88.94 97 LYS A CA 1
ATOM 742 C C . LYS A 1 97 ? 5.967 8.180 2.382 1.00 88.94 97 LYS A C 1
ATOM 744 O O . LYS A 1 97 ? 4.834 7.720 2.299 1.00 88.94 97 LYS A O 1
ATOM 749 N N . ASP A 1 98 ? 6.292 9.142 3.242 1.00 89.75 98 ASP A N 1
ATOM 750 C CA . ASP A 1 98 ? 5.350 9.627 4.256 1.00 89.75 98 ASP A CA 1
ATOM 751 C C . ASP A 1 98 ? 4.150 10.351 3.630 1.00 89.75 98 ASP A C 1
ATOM 753 O O . ASP A 1 98 ? 3.034 10.256 4.138 1.00 89.75 98 ASP A O 1
ATOM 757 N N . LEU A 1 99 ? 4.356 11.019 2.489 1.00 91.69 99 LEU A N 1
ATOM 758 C CA . LEU A 1 99 ? 3.284 11.638 1.708 1.00 91.69 99 LEU A CA 1
ATOM 759 C C . LEU A 1 99 ? 2.333 10.592 1.124 1.00 91.69 99 LEU A C 1
ATOM 761 O O . LEU A 1 99 ? 1.119 10.738 1.244 1.00 91.69 99 LEU A O 1
ATOM 765 N N . LEU A 1 100 ? 2.870 9.522 0.533 1.00 92.25 100 LEU A N 1
ATOM 766 C CA . LEU A 1 100 ? 2.052 8.439 -0.013 1.00 92.25 100 LEU A CA 1
ATOM 767 C C . LEU A 1 100 ? 1.297 7.687 1.074 1.00 92.25 100 LEU A C 1
ATOM 769 O O . LEU A 1 100 ? 0.115 7.406 0.910 1.00 92.25 100 LEU A O 1
ATOM 773 N N . VAL A 1 101 ? 1.955 7.403 2.198 1.00 90.75 101 VAL A N 1
ATOM 774 C CA . VAL A 1 101 ? 1.306 6.767 3.346 1.00 90.75 101 VAL A CA 1
ATOM 775 C C . VAL A 1 101 ? 0.136 7.621 3.828 1.00 90.75 101 VAL A C 1
ATOM 777 O O . VAL A 1 101 ? -0.959 7.098 4.007 1.00 90.75 101 VAL A O 1
ATOM 780 N N . ARG A 1 102 ? 0.328 8.938 3.978 1.00 91.06 102 ARG A N 1
ATOM 781 C CA . ARG A 1 102 ? -0.749 9.865 4.359 1.00 91.06 102 ARG A CA 1
ATOM 782 C C . ARG A 1 102 ? -1.881 9.903 3.339 1.00 91.06 102 ARG A C 1
ATOM 784 O O . ARG A 1 102 ? -3.037 9.922 3.737 1.00 91.06 102 ARG A O 1
ATOM 791 N N . LEU A 1 103 ? -1.562 9.883 2.046 1.00 91.69 103 LEU A N 1
ATOM 792 C CA . LEU A 1 103 ? -2.567 9.850 0.986 1.00 91.69 103 LEU A CA 1
ATOM 793 C C . LEU A 1 103 ? -3.432 8.588 1.083 1.00 91.69 103 LEU A C 1
ATOM 795 O O . LEU A 1 103 ? -4.653 8.695 1.082 1.00 91.69 103 LEU A O 1
ATOM 799 N N . VAL A 1 104 ? -2.820 7.411 1.238 1.00 90.31 104 VAL A N 1
ATOM 800 C CA . VAL A 1 104 ? -3.561 6.148 1.392 1.00 90.31 104 VAL A CA 1
ATOM 801 C C . VAL A 1 104 ? -4.400 6.148 2.666 1.00 90.31 104 VAL A C 1
ATOM 803 O O . VAL A 1 104 ? -5.558 5.752 2.625 1.00 90.31 104 VAL A O 1
ATOM 806 N N . VAL A 1 105 ? -3.849 6.617 3.788 1.00 90.62 105 VAL A N 1
ATOM 807 C CA . VAL A 1 105 ? -4.595 6.722 5.052 1.00 90.62 105 VAL A CA 1
ATOM 808 C C . VAL A 1 105 ? -5.800 7.644 4.895 1.00 90.62 105 VAL A C 1
ATOM 810 O O . VAL A 1 105 ? -6.890 7.271 5.307 1.00 90.62 105 VAL A O 1
ATOM 813 N N . ASN A 1 106 ? -5.646 8.800 4.248 1.00 90.25 106 ASN A N 1
ATOM 814 C CA . ASN A 1 106 ? -6.766 9.707 4.003 1.00 90.25 106 ASN A CA 1
ATOM 815 C C . ASN A 1 106 ? -7.856 9.046 3.147 1.00 90.25 106 ASN A C 1
ATOM 817 O O . ASN A 1 106 ? -9.029 9.152 3.485 1.00 90.25 106 ASN A O 1
ATOM 821 N N . LEU A 1 107 ? -7.482 8.298 2.101 1.00 87.94 107 LEU A N 1
ATOM 822 C CA . LEU A 1 107 ? -8.438 7.544 1.276 1.00 87.94 107 LEU A CA 1
ATOM 823 C C . LEU A 1 107 ? -9.201 6.460 2.059 1.00 87.94 107 LEU A C 1
ATOM 825 O O . LEU A 1 107 ? -10.293 6.077 1.649 1.00 87.94 107 LEU A O 1
ATOM 829 N N . LEU A 1 108 ? -8.625 5.960 3.155 1.00 86.88 108 LEU A N 1
ATOM 830 C CA . LEU A 1 108 ? -9.247 4.980 4.050 1.00 86.88 108 LEU A CA 1
ATOM 831 C C . LEU A 1 108 ? -10.020 5.613 5.216 1.00 86.88 108 LEU A C 1
ATOM 833 O O . LEU A 1 108 ? -10.817 4.927 5.838 1.00 86.88 108 LEU A O 1
ATOM 837 N N . MET A 1 109 ? -9.768 6.879 5.558 1.00 82.19 109 MET A N 1
ATOM 838 C CA . MET A 1 109 ? -10.512 7.582 6.613 1.00 82.19 109 MET A CA 1
ATOM 839 C C . MET A 1 109 ? -11.747 8.312 6.081 1.00 82.19 109 MET A C 1
ATOM 841 O O . MET A 1 109 ? -12.704 8.500 6.822 1.00 82.19 109 MET A O 1
ATOM 845 N N . GLU A 1 110 ? -11.734 8.726 4.813 1.00 65.44 110 GLU A N 1
ATOM 846 C CA . GLU A 1 110 ? -12.866 9.388 4.144 1.00 65.44 110 GLU A CA 1
ATOM 847 C C . GLU A 1 110 ? -13.973 8.391 3.707 1.00 65.44 110 GLU A C 1
ATOM 849 O O . GLU A 1 110 ? -14.907 8.762 2.996 1.00 65.44 110 GLU A O 1
ATOM 854 N N . SER A 1 111 ? -13.862 7.107 4.077 1.00 52.12 111 SER A N 1
ATOM 855 C CA . SER A 1 111 ? -14.770 6.021 3.667 1.00 52.12 111 SER A CA 1
ATOM 856 C C . SER A 1 111 ? -15.849 5.711 4.692 1.00 52.12 111 SER A C 1
ATOM 858 O O . SER A 1 111 ? -17.016 5.565 4.243 1.00 52.12 111 SER A O 1
#

Foldseek 3Di:
DDDDPDLCVLVCLQDPDPDDPDDDDPPDDNPDPDLQLSLQVQLLCQLAVVSDPDDSLVVSLVVSVVSCVVVVADQPQDPVNSSVLSVCSNPDDPVCSVVSSVVSSVSRVVD

Radius of gyration: 15.53 Å; chains: 1; bounding box: 44×33×45 Å

Sequence (111 aa):
MCSAGNKATVWLRFWGPSNRPCSASPCTQPLYLSREIKAAHLLYFVIKDHPFSDGNKGIGSFLFLLYLHQEDMAARIGDAGLTALALLVAESLLVNKDLLVRLVVNLLMES

Secondary structure (DSSP, 8-state):
------TTHHHHHHSS-------SS-----SSSSHHHHHHHHHHHHHHS--SSS-HHHHHHHHHHHHHHHTT------HHHHHHHHHHHHHS-GGGHHHHHHHHHHHHH--